Protein AF-A0A7S2W0Q1-F1 (afdb_monomer_lite)

Secondary structure (DSSP, 8-state):
-PPPPEEEEE-TT--S-EEEEEEE---TTS-TT-----EEEEEEE-TT-GGGGGEEEESSEEEE-TT-EEEEEEEE--------SS----EEEEEEEEEEEEES---TTS---PEEEEEEEEE-

Radius of gyration: 17.8 Å; chains: 1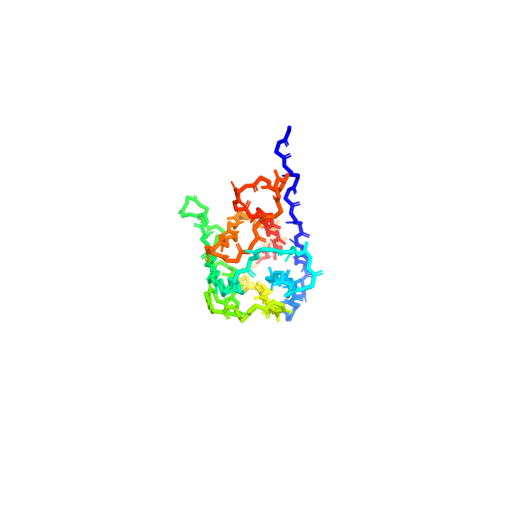; bounding box: 40×26×60 Å

Foldseek 3Di:
DDDDAAEDEAEPPRQPDKDKDKAFFAAPPPDPDDDQKKKKKAKAWDPVFPLSVQKDWVPRIDIHGHGDIDIIIMGGHADDDDDDPDDDDKDKRKTKMWMAIGMGDDPPPRPRGTRIYIYIYIHD

Structure (mmCIF, N/CA/C/O backbone):
data_AF-A0A7S2W0Q1-F1
#
_entry.id   AF-A0A7S2W0Q1-F1
#
loop_
_atom_site.group_PDB
_atom_site.id
_atom_site.type_symbol
_atom_site.label_atom_id
_atom_site.label_alt_id
_atom_site.label_comp_id
_atom_site.label_asym_id
_atom_site.label_entity_id
_atom_site.label_seq_id
_atom_site.pdbx_PDB_ins_code
_atom_site.Cartn_x
_atom_site.Cartn_y
_atom_site.Cartn_z
_atom_site.occupancy
_atom_site.B_iso_or_equiv
_atom_site.auth_seq_id
_atom_site.auth_comp_id
_atom_site.auth_asym_id
_atom_site.auth_atom_id
_atom_site.pdbx_PDB_model_num
ATOM 1 N N . GLN A 1 1 ? -9.129 9.967 -17.686 1.00 49.25 1 GLN A N 1
ATOM 2 C CA . GLN A 1 1 ? -9.682 9.567 -16.371 1.00 49.25 1 GLN A CA 1
ATOM 3 C C . GLN A 1 1 ? -8.553 8.946 -15.561 1.00 49.25 1 GLN A C 1
ATOM 5 O O . GLN A 1 1 ? -7.764 8.230 -16.172 1.00 49.25 1 GLN A O 1
ATOM 10 N N . PRO A 1 2 ? -8.420 9.224 -14.252 1.00 59.00 2 PRO A N 1
ATOM 11 C CA . PRO A 1 2 ? -7.449 8.515 -13.422 1.00 59.00 2 PRO A CA 1
ATOM 12 C C . PRO A 1 2 ? -7.803 7.022 -13.375 1.00 59.00 2 PRO A C 1
ATOM 14 O O . PRO A 1 2 ? -8.981 6.661 -13.358 1.00 59.00 2 PRO A O 1
ATOM 17 N N . ARG A 1 3 ? -6.785 6.156 -13.393 1.00 68.00 3 ARG A N 1
ATOM 18 C CA . ARG A 1 3 ? -6.966 4.705 -13.265 1.00 68.00 3 ARG A CA 1
ATOM 19 C C . ARG A 1 3 ? -7.590 4.397 -11.890 1.00 68.00 3 ARG A C 1
ATOM 21 O O . ARG A 1 3 ? -7.158 5.001 -10.907 1.00 68.00 3 ARG A O 1
ATOM 28 N N . PRO A 1 4 ? -8.583 3.492 -11.792 1.00 80.25 4 PRO A N 1
ATOM 29 C CA . PRO A 1 4 ? -9.111 3.075 -10.496 1.00 80.25 4 PRO A CA 1
ATOM 30 C C . PRO A 1 4 ? -8.004 2.424 -9.645 1.00 80.25 4 PRO A C 1
ATOM 32 O O . PRO A 1 4 ? -7.111 1.784 -10.210 1.00 80.25 4 PRO A O 1
ATOM 35 N N . PRO A 1 5 ? -8.038 2.580 -8.309 1.00 86.00 5 PRO A N 1
ATOM 36 C CA . PRO A 1 5 ? -7.034 1.987 -7.435 1.00 86.00 5 PRO A CA 1
ATOM 37 C C . PRO A 1 5 ? -7.129 0.458 -7.438 1.00 86.00 5 PRO A C 1
ATOM 39 O O . PRO A 1 5 ? -8.217 -0.112 -7.551 1.00 86.00 5 PRO A O 1
ATOM 42 N N . VAL A 1 6 ? -5.988 -0.207 -7.260 1.00 87.88 6 VAL A N 1
ATOM 43 C CA . VAL A 1 6 ? -5.947 -1.637 -6.926 1.00 87.88 6 VAL A CA 1
ATOM 44 C C . VAL A 1 6 ? -6.484 -1.789 -5.505 1.00 87.88 6 VAL A C 1
ATOM 46 O O . VAL A 1 6 ? -6.051 -1.066 -4.616 1.00 87.88 6 VAL A O 1
ATOM 49 N N . LYS A 1 7 ? -7.440 -2.689 -5.275 1.00 92.12 7 LYS A N 1
ATOM 50 C CA . LYS A 1 7 ? -8.069 -2.860 -3.961 1.00 92.12 7 LYS A CA 1
ATOM 51 C C . LYS A 1 7 ? -7.623 -4.162 -3.307 1.00 92.12 7 LYS A C 1
ATOM 53 O O . LYS A 1 7 ? -7.808 -5.223 -3.898 1.00 92.12 7 LYS A O 1
ATOM 58 N N . PHE A 1 8 ? -7.135 -4.073 -2.072 1.00 91.94 8 PHE A N 1
ATOM 59 C CA . PHE A 1 8 ? -6.870 -5.212 -1.196 1.00 91.94 8 PHE A CA 1
ATOM 60 C C . PHE A 1 8 ? -7.762 -5.144 0.041 1.00 91.94 8 PHE A C 1
ATOM 62 O O . PHE A 1 8 ? -7.931 -4.086 0.650 1.00 91.94 8 PHE A O 1
ATOM 69 N N . THR A 1 9 ? -8.352 -6.281 0.399 1.00 92.81 9 THR A N 1
ATOM 70 C CA . THR A 1 9 ? -9.285 -6.394 1.523 1.00 92.81 9 THR A CA 1
ATOM 71 C C . THR A 1 9 ? -8.811 -7.491 2.459 1.00 92.81 9 THR A C 1
ATOM 73 O O . THR A 1 9 ? -8.595 -8.607 2.000 1.00 92.81 9 THR A O 1
ATOM 76 N N . PHE A 1 10 ? -8.688 -7.174 3.746 1.00 90.50 10 PHE A N 1
ATOM 77 C CA . PHE A 1 10 ? -8.342 -8.075 4.843 1.00 90.50 10 PHE A CA 1
ATOM 78 C C . PHE A 1 10 ? -9.608 -8.304 5.687 1.00 90.50 10 PHE A C 1
ATOM 80 O O . PHE A 1 10 ? -10.026 -7.404 6.426 1.00 90.50 10 PHE A O 1
ATOM 87 N N . PRO A 1 11 ? -10.309 -9.438 5.494 1.00 87.56 11 PRO A N 1
ATOM 88 C CA . PRO A 1 11 ? -11.577 -9.703 6.153 1.00 87.56 11 PRO A CA 1
ATOM 89 C C . PRO A 1 11 ? -11.384 -9.986 7.646 1.00 87.56 11 PRO A C 1
ATOM 91 O O . PRO A 1 11 ? -10.281 -10.229 8.133 1.00 87.56 11 PRO A O 1
ATOM 94 N N . LYS A 1 12 ? -12.499 -9.973 8.380 1.00 84.62 12 LYS A N 1
ATOM 95 C CA . LYS A 1 12 ? -12.529 -10.316 9.804 1.00 84.62 12 LYS A CA 1
ATOM 96 C C . LYS A 1 12 ? -11.889 -11.689 10.049 1.00 84.62 12 LYS A C 1
ATOM 98 O O . LYS A 1 12 ? -12.272 -12.661 9.405 1.00 84.62 12 LYS A O 1
ATOM 103 N N . GLY A 1 13 ? -11.000 -11.760 11.039 1.00 75.00 13 GLY A N 1
ATOM 104 C CA . GLY A 1 13 ? -10.413 -13.013 11.522 1.00 75.00 13 GLY A CA 1
ATOM 105 C C . GLY A 1 13 ? -9.233 -13.538 10.703 1.00 75.00 13 GLY A C 1
ATOM 106 O O . GLY A 1 13 ? -8.705 -14.586 11.056 1.00 75.00 13 GLY A O 1
ATOM 107 N N . ASP A 1 14 ? -8.809 -12.826 9.656 1.00 75.19 14 ASP A N 1
ATOM 108 C CA . ASP A 1 14 ? -7.674 -13.222 8.818 1.00 75.19 14 ASP A CA 1
ATOM 109 C C . ASP A 1 14 ? -6.517 -12.222 8.956 1.00 75.19 14 ASP A C 1
ATOM 111 O O . ASP A 1 14 ? -6.339 -11.304 8.153 1.00 75.19 14 ASP A O 1
ATOM 115 N N . THR A 1 15 ? -5.770 -12.364 10.053 1.00 66.19 15 THR A N 1
ATOM 116 C CA . THR A 1 15 ? -4.642 -11.488 10.412 1.00 66.19 15 THR A CA 1
ATOM 117 C C . THR A 1 15 ? -3.313 -11.929 9.799 1.00 66.19 15 THR A C 1
ATOM 119 O O . THR A 1 15 ? -2.328 -11.206 9.905 1.00 66.19 15 THR A O 1
ATOM 122 N N . GLU A 1 16 ? -3.260 -13.110 9.177 1.00 74.12 16 GLU A N 1
ATOM 123 C CA . GLU A 1 16 ? -2.050 -13.638 8.530 1.00 74.12 16 GLU A CA 1
ATOM 124 C C . GLU A 1 16 ? -2.059 -13.439 7.008 1.00 74.12 16 GLU A C 1
ATOM 126 O O . GLU A 1 16 ? -1.042 -13.664 6.347 1.00 74.12 16 GLU A O 1
ATOM 131 N N . MET A 1 17 ? -3.180 -12.997 6.429 1.00 79.75 17 MET A N 1
ATOM 132 C CA . MET A 1 17 ? -3.267 -12.789 4.991 1.00 79.75 17 MET A CA 1
ATOM 133 C C . MET A 1 17 ? -2.324 -11.681 4.515 1.00 79.75 17 MET A C 1
ATOM 135 O O . MET A 1 17 ? -2.273 -10.582 5.069 1.00 79.75 17 MET A O 1
ATOM 139 N N . GLN A 1 18 ? -1.635 -11.963 3.410 1.00 86.69 18 GLN A N 1
ATOM 140 C CA . GLN A 1 18 ? -0.830 -11.001 2.669 1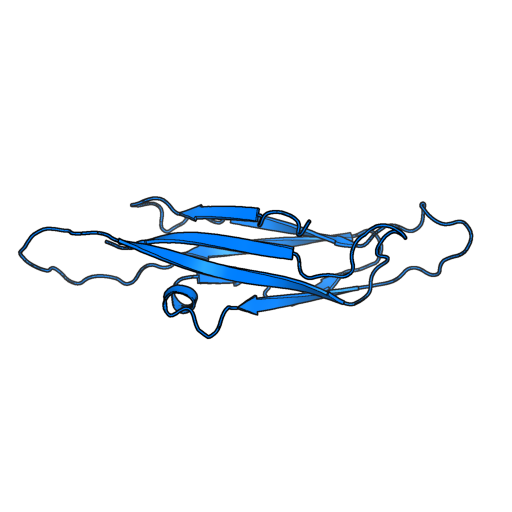.00 86.69 18 GLN A CA 1
ATOM 141 C C . GLN A 1 18 ? -1.374 -10.843 1.252 1.00 86.69 18 GLN A C 1
ATOM 143 O O . GLN A 1 18 ? -1.637 -11.828 0.561 1.00 86.69 18 GLN A O 1
ATOM 148 N N . HIS A 1 19 ? -1.498 -9.598 0.795 1.00 87.62 19 HIS A N 1
ATOM 149 C CA . HIS A 1 19 ? -1.814 -9.285 -0.600 1.00 87.62 19 HIS A CA 1
ATOM 150 C C . HIS A 1 19 ? -0.561 -8.823 -1.326 1.00 87.62 19 HIS A C 1
ATOM 152 O O . HIS A 1 19 ? 0.165 -7.967 -0.829 1.00 87.62 19 HIS A O 1
ATOM 158 N N . VAL A 1 20 ? -0.310 -9.361 -2.516 1.00 87.38 20 VAL A N 1
ATOM 159 C CA . VAL A 1 20 ? 0.918 -9.077 -3.266 1.00 87.38 20 VAL A CA 1
ATOM 160 C C . VAL A 1 20 ? 0.628 -8.154 -4.444 1.00 87.38 20 VAL A C 1
ATOM 162 O O . VAL A 1 20 ? -0.183 -8.466 -5.316 1.00 87.38 20 VAL A O 1
ATOM 165 N N . LEU A 1 21 ? 1.340 -7.028 -4.499 1.00 84.31 21 LEU A N 1
ATOM 166 C CA . LEU A 1 21 ? 1.425 -6.171 -5.674 1.00 84.31 21 LEU A CA 1
ATOM 167 C C . LEU A 1 21 ? 2.732 -6.451 -6.417 1.00 84.31 21 LEU A C 1
ATOM 169 O O . LEU A 1 21 ? 3.817 -6.255 -5.874 1.00 84.31 21 LEU A O 1
ATOM 173 N N . LYS A 1 22 ? 2.633 -6.845 -7.686 1.00 83.75 22 LYS A N 1
ATOM 174 C CA . LYS A 1 22 ?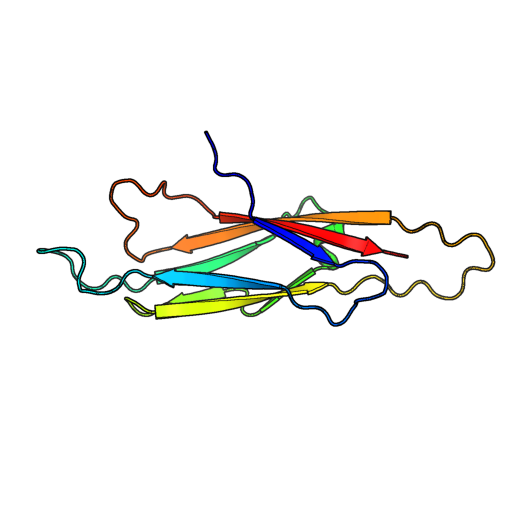 3.800 -7.041 -8.549 1.00 83.75 22 LYS A CA 1
ATOM 175 C C . LYS A 1 22 ? 4.179 -5.739 -9.252 1.00 83.75 22 LYS A C 1
ATOM 177 O O . LYS A 1 22 ? 3.398 -5.216 -10.046 1.00 83.75 22 LYS A O 1
ATOM 182 N N . ILE A 1 23 ? 5.382 -5.236 -8.987 1.00 79.38 23 ILE A N 1
ATOM 183 C CA . ILE A 1 23 ? 5.937 -4.016 -9.586 1.00 79.38 23 ILE A CA 1
ATOM 184 C C . ILE A 1 23 ? 7.009 -4.422 -10.596 1.00 79.38 23 ILE A C 1
ATOM 186 O O . ILE A 1 23 ? 7.981 -5.078 -10.232 1.00 79.38 23 ILE A O 1
ATOM 190 N N . GLY A 1 24 ? 6.839 -4.050 -11.865 1.00 70.69 24 GLY A N 1
ATOM 191 C CA . GLY A 1 24 ? 7.739 -4.438 -12.956 1.00 70.69 24 GLY A CA 1
ATOM 192 C C . GLY A 1 24 ? 8.432 -3.262 -13.640 1.00 70.69 24 GLY A C 1
ATOM 193 O O . GLY A 1 24 ? 7.869 -2.175 -13.730 1.00 70.69 24 GLY A O 1
ATOM 194 N N . SER A 1 25 ? 9.629 -3.517 -14.173 1.00 65.88 25 SER A N 1
ATOM 195 C CA . SER A 1 25 ? 10.331 -2.680 -15.154 1.00 65.88 25 SER A CA 1
ATOM 196 C C . SER A 1 25 ? 10.374 -3.390 -16.515 1.00 65.88 25 SER A C 1
ATOM 198 O O . SER A 1 25 ? 10.486 -4.615 -16.581 1.00 65.88 25 SER A O 1
ATOM 200 N N . ALA A 1 26 ? 10.276 -2.641 -17.617 1.00 58.12 26 ALA A N 1
ATOM 201 C CA . ALA A 1 26 ? 10.249 -3.195 -18.973 1.00 58.12 26 ALA A CA 1
ATOM 202 C C . ALA A 1 26 ? 11.604 -3.802 -19.400 1.00 58.12 26 ALA A C 1
ATOM 204 O O . ALA A 1 26 ? 12.668 -3.294 -19.041 1.00 58.12 26 ALA A O 1
ATOM 205 N N . ALA A 1 27 ? 11.563 -4.898 -20.170 1.00 51.19 27 ALA A N 1
ATOM 206 C CA . ALA A 1 27 ? 12.745 -5.600 -20.684 1.00 51.19 27 ALA A CA 1
ATOM 207 C C . ALA A 1 27 ? 13.230 -5.037 -22.033 1.00 51.19 27 ALA A C 1
ATOM 209 O O . ALA A 1 27 ? 12.459 -4.463 -22.797 1.00 51.19 27 ALA A O 1
ATOM 210 N N . LEU A 1 28 ? 14.509 -5.285 -22.336 1.00 50.03 28 LEU A N 1
ATOM 211 C CA . LEU A 1 28 ? 15.306 -4.817 -23.486 1.00 50.03 28 LEU A CA 1
ATOM 212 C C . LEU A 1 28 ? 14.715 -4.996 -24.903 1.00 50.03 28 LEU A C 1
ATOM 214 O O . LEU A 1 28 ? 15.284 -4.457 -25.842 1.00 50.03 28 LEU A O 1
ATOM 218 N N . GLN A 1 29 ? 13.629 -5.747 -25.104 1.00 48.00 29 GLN A N 1
ATOM 219 C CA . GLN A 1 29 ? 13.175 -6.146 -26.448 1.00 48.00 29 GLN A CA 1
ATOM 220 C C . GLN A 1 29 ? 12.081 -5.265 -27.073 1.00 48.00 29 GLN A C 1
ATOM 222 O O . GLN A 1 29 ? 11.564 -5.623 -28.126 1.00 48.00 29 GLN A O 1
ATOM 227 N N . VAL A 1 30 ? 11.714 -4.131 -26.466 1.00 52.06 30 VAL A N 1
ATOM 228 C CA . VAL A 1 30 ? 10.553 -3.340 -26.934 1.00 52.06 30 VAL A CA 1
ATOM 229 C C . VAL A 1 30 ? 10.923 -2.030 -27.648 1.00 52.06 30 VAL A C 1
ATOM 231 O O . VAL A 1 30 ? 10.029 -1.360 -28.149 1.00 52.06 30 VAL A O 1
ATOM 234 N N . ILE A 1 31 ? 12.198 -1.639 -27.772 1.00 48.62 31 ILE A N 1
ATOM 235 C CA . ILE A 1 31 ? 12.529 -0.376 -28.463 1.00 48.62 31 ILE A CA 1
ATOM 236 C C . ILE A 1 31 ? 13.857 -0.480 -29.204 1.00 48.62 31 ILE A C 1
ATOM 238 O O . ILE A 1 31 ? 14.888 -0.755 -28.596 1.00 48.62 31 ILE A O 1
ATOM 242 N N . GLU A 1 32 ? 13.821 -0.194 -30.504 1.00 49.53 32 GLU A N 1
ATOM 243 C CA . GLU A 1 32 ? 14.956 -0.176 -31.437 1.00 49.53 32 GLU A CA 1
ATOM 244 C C . GLU A 1 32 ? 16.071 0.839 -31.091 1.00 49.53 32 GLU A C 1
ATOM 246 O O . GLU A 1 32 ? 17.062 0.876 -31.809 1.00 49.53 32 GLU A O 1
ATOM 251 N N . ASP A 1 33 ? 15.976 1.619 -30.000 1.00 58.38 33 ASP A N 1
ATOM 252 C CA . ASP A 1 33 ? 16.924 2.722 -29.729 1.00 58.38 33 ASP A CA 1
ATOM 253 C C . ASP A 1 33 ? 17.241 3.028 -28.238 1.00 58.38 33 ASP A C 1
ATOM 255 O O . ASP A 1 33 ? 17.859 4.044 -27.914 1.00 58.38 33 ASP A O 1
ATOM 259 N N . GLY A 1 34 ? 16.839 2.184 -27.276 1.00 51.19 34 GLY A N 1
ATOM 260 C CA . GLY A 1 34 ? 16.881 2.537 -25.842 1.00 51.19 34 GLY A CA 1
ATOM 261 C C . GLY A 1 34 ? 17.875 1.744 -24.984 1.00 51.19 34 GLY A C 1
ATOM 262 O O . GLY A 1 34 ? 17.806 0.519 -24.912 1.00 51.19 34 GLY A O 1
ATOM 263 N N . LYS A 1 35 ? 18.757 2.430 -24.237 1.00 52.50 35 LYS A N 1
ATOM 264 C CA . LYS A 1 35 ? 19.561 1.804 -23.164 1.00 52.50 35 LYS A CA 1
ATOM 265 C C . LYS A 1 35 ? 18.637 1.223 -22.074 1.00 52.50 35 LYS A C 1
ATOM 267 O O . LYS A 1 35 ? 17.640 1.861 -21.739 1.00 52.50 35 LYS A O 1
ATOM 272 N N . PRO A 1 36 ? 18.972 0.066 -21.468 1.00 54.75 36 PRO A N 1
ATOM 273 C CA . PRO A 1 36 ? 18.176 -0.528 -20.395 1.00 54.75 36 PRO A CA 1
ATOM 274 C C . PRO A 1 36 ? 18.038 0.445 -19.219 1.00 54.75 36 PRO A C 1
ATOM 276 O O . PRO A 1 36 ? 19.034 0.837 -18.611 1.00 54.75 36 PRO A O 1
ATOM 279 N N . ALA A 1 37 ? 16.804 0.823 -18.885 1.00 61.16 37 ALA A N 1
ATOM 280 C CA . ALA A 1 37 ? 16.527 1.675 -17.738 1.00 61.16 37 ALA A CA 1
ATOM 281 C C . ALA A 1 37 ? 16.230 0.799 -16.515 1.00 61.16 37 ALA A C 1
ATOM 283 O O . ALA A 1 37 ? 15.156 0.207 -16.391 1.00 61.16 37 ALA A O 1
ATOM 284 N N . ALA A 1 38 ? 17.200 0.707 -15.606 1.00 71.19 38 ALA A N 1
ATOM 285 C CA . ALA A 1 38 ? 16.908 0.305 -14.237 1.00 71.19 38 ALA A CA 1
ATOM 286 C C . ALA A 1 38 ? 15.930 1.316 -13.612 1.00 71.19 38 ALA A C 1
ATOM 288 O O . ALA A 1 38 ? 15.934 2.498 -13.968 1.00 71.19 38 ALA A O 1
ATOM 289 N N . 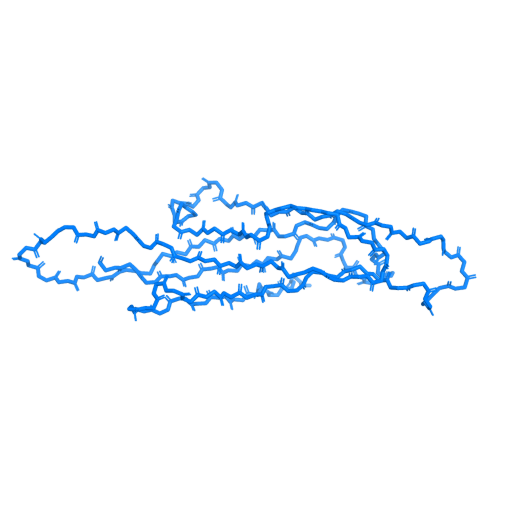GLY A 1 39 ? 15.093 0.842 -12.698 1.00 80.31 39 GLY A N 1
ATOM 290 C CA . GLY A 1 39 ? 14.152 1.673 -11.956 1.00 80.31 39 GLY A CA 1
ATOM 291 C C . GLY A 1 39 ? 14.340 1.516 -10.457 1.00 80.31 39 GLY A C 1
ATOM 292 O O . GLY A 1 39 ? 15.021 0.607 -9.983 1.00 80.31 39 GLY A O 1
ATOM 293 N N . THR A 1 40 ? 13.710 2.393 -9.698 1.00 85.12 40 THR A N 1
ATOM 294 C CA . THR A 1 40 ? 13.480 2.230 -8.269 1.00 85.12 40 THR A CA 1
ATOM 295 C C . THR A 1 40 ? 11.997 2.386 -7.993 1.00 85.12 40 THR A C 1
ATOM 297 O O . THR A 1 40 ? 11.280 3.047 -8.742 1.00 85.12 40 THR A O 1
ATOM 300 N N . PHE A 1 41 ? 11.514 1.758 -6.932 1.00 88.25 41 PHE A N 1
ATOM 301 C CA . PHE A 1 41 ? 10.149 1.949 -6.466 1.00 88.25 41 PHE A CA 1
ATOM 302 C C . PHE A 1 41 ? 10.144 2.382 -5.005 1.00 88.25 41 PHE A C 1
ATOM 304 O O . PHE A 1 41 ? 11.084 2.101 -4.256 1.00 88.25 41 PHE A O 1
ATOM 311 N N . GLU A 1 42 ? 9.083 3.079 -4.621 1.00 92.19 42 GLU A N 1
ATOM 312 C CA . GLU A 1 42 ? 8.878 3.600 -3.274 1.00 92.19 42 GLU A CA 1
ATOM 313 C C . GLU A 1 42 ? 7.385 3.597 -2.940 1.00 92.19 42 GLU A C 1
ATOM 315 O O . GLU A 1 42 ? 6.552 4.040 -3.735 1.00 92.19 42 GLU A O 1
ATOM 320 N N . ILE A 1 43 ? 7.052 3.087 -1.759 1.00 93.12 43 ILE A N 1
ATOM 321 C CA . ILE A 1 43 ? 5.699 3.034 -1.223 1.00 93.12 43 ILE A CA 1
ATOM 322 C C . ILE A 1 43 ? 5.480 4.251 -0.317 1.00 93.12 43 ILE A C 1
ATOM 324 O O . ILE A 1 43 ? 6.083 4.376 0.745 1.00 93.12 43 ILE A O 1
ATOM 328 N N . GLU A 1 44 ? 4.600 5.159 -0.734 1.00 94.31 44 GLU A N 1
ATOM 329 C CA . GLU A 1 44 ? 4.191 6.329 0.044 1.00 94.31 44 GLU A CA 1
ATOM 330 C C . GLU A 1 44 ? 2.828 6.073 0.701 1.00 94.31 44 GLU A C 1
ATOM 332 O O . GLU A 1 44 ? 1.823 5.836 0.025 1.00 94.31 44 GLU A O 1
ATOM 337 N N . TRP A 1 45 ? 2.799 6.156 2.029 1.00 93.75 45 TRP A N 1
ATOM 338 C CA . TRP A 1 45 ? 1.590 6.027 2.839 1.00 93.75 45 TRP A CA 1
ATOM 339 C C . TRP A 1 45 ? 0.845 7.356 2.962 1.00 93.75 45 TRP A C 1
ATOM 341 O O . TRP A 1 45 ? 1.467 8.411 3.111 1.00 93.75 45 TRP A O 1
ATOM 351 N N . ASP A 1 46 ? -0.486 7.297 2.964 1.00 92.44 46 ASP A N 1
ATOM 352 C CA . ASP A 1 46 ? -1.323 8.438 3.325 1.00 92.44 46 ASP A CA 1
ATOM 353 C C . ASP A 1 46 ? -1.134 8.797 4.808 1.00 92.44 46 ASP A C 1
ATOM 355 O O . ASP A 1 46 ? -1.584 8.082 5.705 1.00 92.44 46 ASP A O 1
ATOM 359 N N . LYS A 1 47 ? -0.441 9.913 5.055 1.00 89.31 47 LYS A N 1
ATOM 360 C CA . LYS A 1 47 ? -0.116 10.413 6.399 1.00 89.31 47 LYS A CA 1
ATOM 361 C C . LYS A 1 47 ? -1.334 10.955 7.139 1.00 89.31 47 LYS A C 1
ATOM 363 O O . LYS A 1 47 ? -1.297 11.034 8.364 1.00 89.31 47 LYS A O 1
ATOM 368 N N . ASP A 1 48 ? -2.387 11.310 6.409 1.00 91.56 48 ASP A N 1
ATOM 369 C CA . ASP A 1 48 ? -3.620 11.836 6.986 1.00 91.56 48 ASP A CA 1
ATOM 370 C C . ASP A 1 48 ? -4.568 10.701 7.408 1.00 91.56 48 ASP A C 1
ATOM 372 O O . ASP A 1 48 ? -5.545 10.935 8.123 1.00 91.56 48 ASP A O 1
ATOM 376 N N . SER A 1 49 ? -4.274 9.454 7.013 1.00 90.56 49 SER A N 1
ATOM 377 C CA . SER A 1 49 ? -5.062 8.286 7.396 1.00 90.56 49 SER A CA 1
ATOM 378 C C . SER A 1 49 ? -4.538 7.648 8.690 1.00 90.56 49 SER A C 1
ATOM 380 O O . SER A 1 49 ? -3.496 6.984 8.675 1.00 90.56 49 SER A O 1
ATOM 382 N N . PRO A 1 50 ? -5.284 7.717 9.811 1.00 88.62 50 PRO A N 1
ATOM 383 C CA . PRO A 1 50 ? -4.903 7.024 11.043 1.00 88.62 50 PRO A CA 1
ATOM 384 C C . PRO A 1 50 ? -4.922 5.499 10.880 1.00 88.62 50 PRO A C 1
ATOM 386 O O . PRO A 1 50 ? -4.306 4.792 11.670 1.00 88.62 50 PRO A O 1
ATOM 389 N N . ALA A 1 51 ? -5.603 4.976 9.856 1.00 89.62 51 ALA A N 1
ATOM 390 C CA . ALA A 1 51 ? -5.617 3.554 9.549 1.00 89.62 51 ALA A CA 1
ATOM 391 C C . ALA A 1 51 ? -4.289 3.057 8.962 1.00 89.62 51 ALA A C 1
ATOM 393 O O . ALA A 1 51 ? -4.034 1.858 9.019 1.00 89.62 51 ALA A O 1
ATOM 394 N N . ALA A 1 52 ? -3.438 3.944 8.424 1.00 91.88 52 ALA A N 1
ATOM 395 C CA . ALA A 1 52 ? -2.163 3.566 7.814 1.00 91.88 52 ALA A CA 1
ATOM 396 C C . ALA A 1 52 ? -1.250 2.785 8.771 1.00 91.88 52 ALA A C 1
ATOM 398 O O . ALA A 1 52 ? -0.537 1.891 8.331 1.00 91.88 52 ALA A O 1
ATOM 399 N N . GLN A 1 53 ? -1.329 3.056 10.078 1.00 91.88 53 GLN A N 1
ATOM 400 C CA . GLN A 1 53 ? -0.527 2.372 11.098 1.00 91.88 53 GLN A CA 1
ATOM 401 C C . GLN A 1 53 ? -0.802 0.862 11.211 1.00 91.88 53 GLN A C 1
ATOM 403 O O . GLN A 1 53 ? 0.029 0.134 11.742 1.00 91.88 53 GLN A O 1
ATOM 408 N N . PHE A 1 54 ? -1.959 0.392 10.732 1.00 91.81 54 PHE A N 1
ATOM 409 C CA . PHE A 1 54 ? -2.344 -1.021 10.791 1.00 91.81 54 PHE A CA 1
ATOM 410 C C . PHE A 1 54 ? -1.877 -1.814 9.577 1.00 91.81 54 PHE A C 1
ATOM 412 O O . PHE A 1 54 ? -2.113 -3.014 9.510 1.00 91.81 54 PHE A O 1
ATOM 419 N N . PHE A 1 55 ? -1.253 -1.168 8.597 1.00 93.69 55 PHE A N 1
ATOM 420 C CA . PHE A 1 55 ? -0.807 -1.825 7.382 1.00 93.69 55 PHE A CA 1
ATOM 421 C C . PHE A 1 55 ? 0.698 -1.671 7.222 1.00 93.69 55 PHE A C 1
ATOM 423 O O . PHE A 1 55 ? 1.292 -0.665 7.602 1.00 93.69 55 PHE A O 1
ATOM 430 N N . THR A 1 56 ? 1.319 -2.674 6.617 1.00 94.44 56 THR A N 1
ATOM 431 C CA . THR A 1 56 ? 2.741 -2.645 6.274 1.00 94.44 56 THR A CA 1
ATOM 432 C C . THR A 1 56 ? 2.935 -3.093 4.835 1.00 94.44 56 THR A C 1
ATOM 434 O O . THR A 1 56 ? 2.091 -3.789 4.274 1.00 94.44 56 THR A O 1
ATOM 437 N N . ALA A 1 57 ? 4.041 -2.668 4.225 1.00 94.25 57 ALA A N 1
ATOM 438 C CA . ALA A 1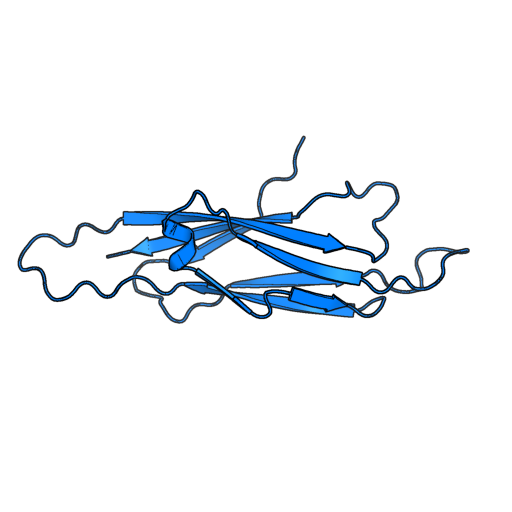 57 ? 4.464 -3.089 2.895 1.00 94.25 57 ALA A CA 1
ATOM 439 C C . ALA A 1 57 ? 5.896 -3.615 2.987 1.00 94.25 57 ALA A C 1
ATOM 441 O O . ALA A 1 57 ? 6.739 -3.010 3.650 1.00 94.25 57 ALA A O 1
ATOM 442 N N . THR A 1 58 ? 6.186 -4.752 2.365 1.00 94.50 58 THR A N 1
ATOM 443 C CA . THR A 1 58 ? 7.526 -5.345 2.372 1.00 94.50 58 THR A CA 1
ATOM 444 C C . THR A 1 58 ? 7.847 -5.959 1.010 1.00 94.50 58 THR A C 1
ATOM 446 O O . THR A 1 58 ? 7.135 -6.867 0.582 1.00 94.50 58 THR A O 1
ATOM 449 N N . PRO A 1 59 ? 8.924 -5.518 0.335 1.00 93.56 59 PRO A N 1
ATOM 450 C CA . PRO A 1 59 ? 9.714 -4.308 0.610 1.00 93.56 59 PRO A CA 1
ATOM 451 C C . PRO A 1 59 ? 8.904 -3.010 0.400 1.00 93.56 59 PRO A C 1
ATOM 453 O O . PRO A 1 59 ? 8.040 -2.946 -0.468 1.00 93.56 59 PRO A O 1
ATOM 456 N N . ASP A 1 60 ? 9.196 -1.959 1.169 1.00 92.12 60 ASP A N 1
ATOM 457 C CA . ASP A 1 60 ? 8.573 -0.626 1.043 1.00 92.12 60 ASP A CA 1
ATOM 458 C C . ASP A 1 60 ? 9.287 0.282 0.023 1.00 92.12 60 ASP A C 1
ATOM 460 O O . ASP A 1 60 ? 8.755 1.300 -0.416 1.00 92.12 60 ASP A O 1
ATOM 464 N N . LYS A 1 61 ? 10.498 -0.093 -0.382 1.00 93.44 61 LYS A N 1
ATOM 465 C CA . LYS A 1 61 ? 11.272 0.529 -1.455 1.00 93.44 61 LYS A CA 1
ATOM 466 C C . LYS A 1 61 ? 12.290 -0.455 -2.002 1.00 93.44 61 LYS A C 1
ATOM 468 O O . LYS A 1 61 ? 12.693 -1.399 -1.321 1.00 93.44 61 LYS A O 1
ATOM 473 N N . GLY A 1 62 ? 12.783 -0.199 -3.202 1.00 90.56 62 GLY A N 1
ATOM 474 C CA . GLY A 1 62 ? 13.853 -1.015 -3.753 1.00 90.56 62 GLY A CA 1
ATOM 475 C C . GLY A 1 62 ? 14.222 -0.659 -5.176 1.00 90.56 62 GLY A C 1
ATOM 476 O O . GLY A 1 62 ? 13.689 0.277 -5.772 1.00 90.56 62 GLY A O 1
ATOM 477 N N . ASN A 1 63 ? 15.154 -1.438 -5.712 1.00 86.81 63 ASN A N 1
ATOM 478 C CA . ASN A 1 63 ? 15.677 -1.263 -7.057 1.00 86.81 63 ASN A CA 1
ATOM 479 C C . ASN A 1 63 ? 15.144 -2.383 -7.952 1.00 86.81 63 ASN A C 1
ATOM 481 O O . ASN A 1 63 ? 15.047 -3.534 -7.535 1.00 86.81 63 ASN A O 1
ATOM 485 N N . LEU A 1 64 ? 14.843 -2.042 -9.198 1.00 82.94 64 LEU A N 1
ATOM 486 C CA . LEU A 1 64 ? 14.391 -2.952 -10.238 1.00 82.94 64 LEU A CA 1
ATOM 487 C C . LEU A 1 64 ? 15.426 -2.962 -11.355 1.00 82.94 64 LEU A C 1
ATOM 489 O O . LEU A 1 64 ? 15.699 -1.936 -11.985 1.00 82.94 64 LEU A O 1
ATOM 493 N N . ALA A 1 65 ? 15.992 -4.136 -11.622 1.00 81.19 65 ALA A N 1
ATOM 494 C CA . ALA A 1 65 ? 16.782 -4.330 -12.826 1.00 81.19 65 ALA A CA 1
ATOM 495 C C . ALA A 1 65 ? 15.868 -4.244 -14.060 1.00 81.19 65 ALA A C 1
ATOM 497 O O . ALA A 1 65 ? 14.672 -4.550 -13.992 1.00 81.19 65 ALA A O 1
ATOM 498 N N . ALA A 1 66 ? 16.425 -3.829 -15.197 1.00 77.06 66 ALA A N 1
ATOM 499 C CA . ALA A 1 66 ? 15.671 -3.761 -16.445 1.00 77.06 66 ALA A CA 1
ATOM 500 C C . ALA A 1 66 ? 15.055 -5.133 -16.776 1.00 77.06 66 ALA A C 1
ATOM 502 O O . ALA A 1 66 ? 15.731 -6.158 -16.701 1.00 77.06 66 ALA A O 1
ATOM 503 N N . GLY A 1 67 ? 13.768 -5.152 -17.122 1.00 73.75 67 GLY A N 1
ATOM 504 C CA . GLY A 1 67 ? 13.031 -6.378 -17.435 1.00 73.75 67 GLY A CA 1
ATOM 505 C C . GLY A 1 67 ? 12.653 -7.256 -16.248 1.00 73.75 67 GLY A C 1
ATOM 506 O O . GLY A 1 67 ? 12.141 -8.353 -16.461 1.00 73.75 67 GLY A O 1
ATOM 507 N N . THR A 1 68 ? 12.901 -6.809 -15.017 1.00 80.31 68 THR A N 1
ATOM 508 C CA . THR A 1 68 ? 12.564 -7.573 -13.812 1.00 80.31 68 THR A CA 1
ATOM 509 C C . THR A 1 68 ? 11.341 -7.010 -13.112 1.00 80.31 68 THR A C 1
ATOM 511 O O . THR A 1 68 ? 10.971 -5.847 -13.287 1.00 80.31 68 THR A O 1
ATOM 514 N N . ALA A 1 69 ? 10.710 -7.856 -12.306 1.00 82.06 69 ALA A N 1
ATOM 515 C CA . ALA A 1 69 ? 9.647 -7.460 -11.407 1.00 82.06 69 ALA A CA 1
ATOM 516 C C . ALA A 1 69 ? 9.976 -7.911 -9.989 1.00 82.06 69 ALA A C 1
ATOM 518 O O . ALA A 1 69 ? 10.621 -8.942 -9.800 1.00 82.06 69 ALA A O 1
ATOM 519 N N . THR A 1 70 ? 9.500 -7.143 -9.020 1.00 84.75 70 THR A N 1
ATOM 520 C CA . THR A 1 70 ? 9.528 -7.494 -7.606 1.00 84.75 70 THR A CA 1
ATOM 521 C C . THR A 1 70 ? 8.112 -7.556 -7.071 1.00 84.75 70 THR A C 1
ATOM 523 O O . THR A 1 70 ? 7.226 -6.823 -7.516 1.00 84.75 70 THR A O 1
ATOM 526 N N . ASP A 1 71 ? 7.926 -8.410 -6.081 1.00 88.50 71 ASP A N 1
ATOM 527 C CA . ASP A 1 71 ? 6.684 -8.518 -5.341 1.00 88.50 71 ASP A CA 1
ATOM 528 C C . ASP A 1 71 ? 6.771 -7.620 -4.101 1.00 88.50 71 ASP A C 1
ATOM 530 O O . ASP A 1 71 ? 7.783 -7.629 -3.402 1.00 88.50 71 ASP A O 1
ATOM 534 N N . VAL A 1 72 ? 5.728 -6.827 -3.855 1.00 90.06 72 VAL A N 1
ATOM 535 C CA . VAL A 1 72 ? 5.523 -6.057 -2.623 1.00 90.06 72 VAL A CA 1
ATOM 536 C C . VAL A 1 72 ? 4.338 -6.659 -1.888 1.00 90.06 72 VAL A C 1
ATOM 538 O O . VAL A 1 72 ? 3.209 -6.616 -2.381 1.00 90.06 72 VAL A O 1
ATOM 541 N N . ALA A 1 73 ? 4.596 -7.230 -0.717 1.00 93.06 73 ALA A N 1
ATOM 542 C CA . ALA A 1 73 ? 3.578 -7.818 0.138 1.00 93.06 73 ALA A CA 1
ATOM 543 C C . ALA A 1 73 ? 2.997 -6.758 1.077 1.00 93.06 73 ALA A C 1
ATOM 545 O O . ALA A 1 73 ? 3.733 -6.117 1.826 1.00 93.06 73 ALA A O 1
ATOM 546 N N . PHE A 1 74 ? 1.678 -6.599 1.052 1.00 93.31 74 PHE A N 1
ATOM 547 C CA . PHE A 1 74 ? 0.916 -5.798 1.998 1.00 93.31 74 PHE A CA 1
ATOM 548 C C . PHE A 1 74 ? 0.335 -6.696 3.083 1.00 93.31 74 PHE A C 1
ATOM 550 O O . PHE A 1 74 ? -0.345 -7.674 2.769 1.00 93.31 74 PHE A O 1
ATOM 557 N N . SER A 1 75 ? 0.575 -6.341 4.342 1.00 93.25 75 SER A N 1
ATOM 558 C CA . SER A 1 75 ? 0.040 -7.048 5.512 1.00 93.25 75 SER A CA 1
ATOM 559 C C . SER A 1 75 ? -0.847 -6.123 6.338 1.00 93.25 75 SER A C 1
ATOM 561 O O .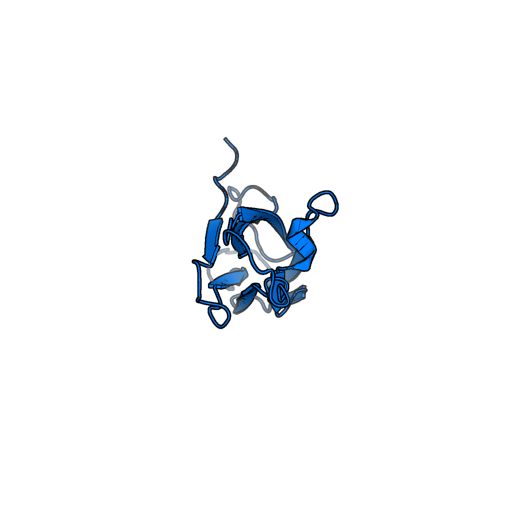 SER A 1 75 ? -0.711 -4.899 6.259 1.00 93.25 75 SER A O 1
ATOM 563 N N . PHE A 1 76 ? -1.739 -6.709 7.134 1.00 93.19 76 PHE A N 1
ATOM 564 C CA . PHE A 1 76 ? -2.639 -5.995 8.033 1.00 93.19 76 PHE A CA 1
ATOM 565 C C . PHE A 1 76 ? -2.507 -6.531 9.461 1.00 93.19 76 PHE A C 1
ATOM 567 O O . PHE A 1 76 ? -2.722 -7.713 9.708 1.00 93.19 76 PHE A O 1
ATOM 574 N N . SER A 1 77 ? -2.188 -5.638 10.391 1.00 90.38 77 SER A N 1
ATOM 575 C CA . SER A 1 77 ? -2.055 -5.902 11.820 1.00 90.38 77 SER A CA 1
ATOM 576 C C . SER A 1 77 ? -3.083 -5.051 12.572 1.00 90.38 77 SER A C 1
ATOM 578 O O . SER A 1 77 ? -2.791 -3.894 12.900 1.00 90.38 77 SER A O 1
ATOM 580 N N . PRO A 1 78 ? -4.303 -5.566 12.813 1.00 86.44 78 PRO A N 1
ATOM 581 C CA . PRO A 1 78 ? -5.299 -4.842 13.591 1.00 86.44 78 PRO A CA 1
ATOM 582 C C . PRO A 1 78 ? -4.822 -4.655 15.042 1.00 86.44 78 PRO A C 1
ATOM 584 O O . PRO A 1 78 ? -4.020 -5.452 15.537 1.00 86.44 78 PRO A O 1
ATOM 587 N N . PRO A 1 79 ? -5.309 -3.623 15.752 1.00 83.38 79 PRO A N 1
ATOM 588 C CA . PRO A 1 79 ? -5.040 -3.486 17.175 1.00 83.38 79 PRO A CA 1
ATOM 589 C C . PRO A 1 79 ? -5.650 -4.670 17.938 1.00 83.38 79 PRO A C 1
ATOM 591 O O . PRO A 1 79 ? -6.751 -5.120 17.627 1.00 83.38 79 PRO A O 1
ATOM 594 N N . THR A 1 80 ? -4.949 -5.160 18.958 1.00 73.56 80 THR A N 1
ATOM 595 C CA . THR A 1 80 ? -5.500 -6.134 19.904 1.00 73.56 80 THR A CA 1
ATOM 596 C C . THR A 1 80 ? -6.407 -5.403 20.885 1.00 73.56 80 THR A C 1
ATOM 598 O O . THR A 1 80 ? -5.920 -4.638 21.719 1.00 73.56 80 THR A O 1
ATOM 601 N N . VAL A 1 81 ? -7.720 -5.602 20.783 1.00 66.06 81 VAL A N 1
ATOM 602 C CA . VAL A 1 81 ? -8.665 -5.094 21.783 1.00 66.06 81 VAL A CA 1
ATOM 603 C C . VAL A 1 81 ? -8.653 -6.054 22.971 1.00 66.06 81 VAL A C 1
ATOM 605 O O . VAL A 1 81 ? -9.076 -7.200 22.852 1.00 66.06 81 VAL A O 1
ATOM 608 N N . GLU A 1 82 ? -8.110 -5.608 24.106 1.00 59.25 82 GLU A N 1
ATOM 609 C CA . GLU A 1 82 ? -8.185 -6.363 25.361 1.00 59.25 82 GLU A CA 1
ATOM 610 C C . GLU A 1 82 ? -9.640 -6.406 25.857 1.00 59.25 82 GLU A C 1
ATOM 612 O O . GLU A 1 82 ? -10.355 -5.405 25.783 1.00 59.25 82 GLU A O 1
ATOM 617 N N . ASP A 1 83 ? -10.061 -7.587 26.324 1.00 52.16 83 ASP A N 1
ATOM 618 C CA . ASP A 1 83 ? -11.419 -7.990 26.719 1.00 52.16 83 ASP A CA 1
ATOM 619 C C . ASP A 1 83 ? -12.327 -6.843 27.203 1.00 52.16 83 ASP A C 1
ATOM 621 O O . ASP A 1 83 ? -12.359 -6.481 28.384 1.00 52.16 83 ASP A O 1
ATOM 625 N N . SER A 1 84 ? -13.145 -6.303 26.296 1.00 49.56 84 SER A N 1
ATOM 626 C CA . SER A 1 84 ? -14.232 -5.395 26.661 1.00 49.56 84 SER A CA 1
ATOM 627 C C . SER A 1 84 ? -15.530 -6.195 26.819 1.00 49.56 84 SER A C 1
ATOM 629 O O . SER A 1 84 ? -16.018 -6.847 25.900 1.00 49.56 84 SER A O 1
ATOM 631 N N . CYS A 1 85 ? -16.095 -6.183 28.030 1.00 51.72 85 CYS A N 1
ATOM 632 C CA . CYS A 1 85 ? -17.293 -6.945 28.411 1.00 51.72 85 CYS A CA 1
ATOM 633 C C . CYS A 1 85 ? -18.608 -6.360 27.842 1.00 51.72 85 CYS A C 1
ATOM 635 O O . CYS A 1 85 ? -19.582 -6.182 28.575 1.00 51.72 85 CYS A O 1
ATOM 637 N N . GLY A 1 86 ? -18.673 -6.054 26.545 1.00 53.22 86 GLY A N 1
ATOM 638 C CA . GLY A 1 86 ? -19.897 -5.564 25.911 1.00 53.22 86 GLY A CA 1
ATOM 639 C C . GLY A 1 86 ? -19.749 -5.293 24.416 1.00 53.22 86 GLY A C 1
ATOM 640 O O . GLY A 1 86 ? -18.850 -4.573 24.016 1.00 53.22 86 GLY A O 1
ATOM 641 N N . LEU A 1 87 ? -20.671 -5.865 23.630 1.00 55.59 87 LEU A N 1
ATOM 642 C CA . LEU A 1 87 ? -20.929 -5.662 22.195 1.00 55.59 87 LEU A CA 1
ATOM 643 C C . LEU A 1 87 ? -19.681 -5.406 21.314 1.00 55.59 87 LEU A C 1
ATOM 645 O O . LEU A 1 87 ? -19.263 -4.268 21.128 1.00 55.59 87 LEU A O 1
ATOM 649 N N . GLU A 1 88 ? -19.156 -6.463 20.689 1.00 59.53 88 GLU A N 1
ATOM 650 C CA . GLU A 1 88 ? -18.073 -6.380 19.696 1.00 59.53 88 GLU A CA 1
ATOM 651 C C . GLU A 1 88 ? -18.531 -5.642 18.420 1.00 59.53 88 GLU A C 1
ATOM 653 O O . GLU A 1 88 ? -19.000 -6.248 17.450 1.00 59.53 88 GLU A O 1
ATOM 658 N N . VAL A 1 89 ? -18.431 -4.313 18.410 1.00 70.81 89 VAL A N 1
ATOM 659 C CA . VAL A 1 89 ? -18.699 -3.495 17.222 1.00 70.81 89 VAL A CA 1
ATOM 660 C C . VAL A 1 89 ? -17.394 -3.291 16.460 1.00 70.81 89 VAL A C 1
ATOM 662 O O . VAL A 1 89 ? -16.621 -2.389 16.766 1.00 70.81 89 VAL A O 1
ATOM 665 N N . GLY A 1 90 ? -17.167 -4.116 15.438 1.00 78.00 90 GLY A N 1
ATOM 666 C CA . GLY A 1 90 ? -16.031 -3.934 14.537 1.00 78.00 90 GLY A CA 1
ATOM 667 C C . GLY A 1 90 ? -16.246 -2.822 13.503 1.00 78.00 90 GLY A C 1
ATOM 668 O O . GLY A 1 90 ? -17.376 -2.486 13.139 1.00 78.00 90 GLY A O 1
ATOM 669 N N . GLN A 1 91 ? -15.147 -2.264 12.999 1.00 87.25 91 GLN A N 1
ATOM 670 C CA . GLN A 1 91 ? -15.117 -1.190 12.006 1.00 87.25 91 GLN A CA 1
ATOM 671 C C . GLN A 1 91 ? -14.117 -1.477 10.879 1.00 87.25 91 GLN A C 1
ATOM 673 O O . GLN A 1 91 ? -13.090 -2.120 11.078 1.00 87.25 91 GLN A O 1
ATOM 678 N N . TRP A 1 92 ? -14.393 -0.963 9.679 1.00 89.94 92 TRP A N 1
ATOM 679 C CA . TRP A 1 92 ? -13.458 -1.052 8.555 1.00 89.94 92 TRP A CA 1
ATOM 680 C C . TRP A 1 92 ? -12.440 0.089 8.606 1.00 89.94 92 TRP A C 1
ATOM 682 O O . TRP A 1 92 ? -12.802 1.252 8.430 1.00 89.94 92 TRP A O 1
ATOM 692 N N . ALA A 1 93 ? -11.165 -0.250 8.768 1.00 90.31 93 ALA A N 1
ATOM 693 C CA . ALA A 1 93 ? -10.048 0.668 8.602 1.00 90.31 93 ALA A CA 1
ATOM 694 C C . ALA A 1 93 ? -9.641 0.729 7.128 1.00 90.31 93 ALA A C 1
ATOM 696 O O . ALA A 1 93 ? -9.497 -0.306 6.477 1.00 90.31 93 ALA A O 1
ATOM 697 N N . ARG A 1 94 ? -9.476 1.940 6.584 1.00 94.44 94 ARG A N 1
ATOM 698 C CA . ARG A 1 94 ? -9.158 2.150 5.166 1.00 94.44 94 ARG A CA 1
ATOM 699 C C . ARG A 1 94 ? -8.034 3.158 4.999 1.00 94.44 94 ARG A C 1
ATOM 701 O O . ARG A 1 94 ? -8.069 4.224 5.610 1.00 94.44 94 ARG A O 1
ATOM 708 N N . THR A 1 95 ? -7.071 2.853 4.139 1.00 95.00 95 THR A N 1
ATOM 709 C CA . THR A 1 95 ? -6.003 3.788 3.772 1.00 95.00 95 THR A CA 1
ATOM 710 C C . THR A 1 95 ? -5.652 3.671 2.294 1.00 95.00 95 THR A C 1
ATOM 712 O O . THR A 1 95 ? -5.846 2.621 1.677 1.00 95.00 95 THR A O 1
ATOM 715 N N . MET A 1 96 ? -5.158 4.765 1.720 1.00 93.75 96 MET A N 1
ATOM 716 C CA . MET A 1 96 ? -4.631 4.794 0.364 1.00 93.75 96 MET A CA 1
ATOM 717 C C . MET A 1 96 ? -3.106 4.777 0.413 1.00 93.75 96 MET A C 1
ATOM 719 O O . MET A 1 96 ? -2.482 5.486 1.198 1.00 93.75 96 MET A O 1
ATOM 723 N N . VAL A 1 97 ? -2.504 4.000 -0.473 1.00 92.88 97 VAL A N 1
ATOM 724 C CA . VAL A 1 97 ? -1.057 3.927 -0.644 1.00 92.88 97 VAL A CA 1
ATOM 725 C C . VAL A 1 97 ? -0.708 4.255 -2.085 1.00 92.88 97 VAL A C 1
ATOM 727 O O . VAL A 1 97 ? -1.405 3.849 -3.017 1.00 92.88 97 VAL A O 1
ATOM 730 N N . ARG A 1 98 ? 0.376 5.003 -2.281 1.00 91.62 98 ARG A N 1
ATOM 731 C CA . ARG A 1 98 ? 0.901 5.353 -3.599 1.00 91.62 98 ARG A CA 1
ATOM 732 C C . ARG A 1 98 ? 2.191 4.588 -3.843 1.00 91.62 98 ARG A C 1
ATOM 734 O O . ARG A 1 98 ? 3.177 4.775 -3.142 1.00 91.62 98 ARG A O 1
ATOM 741 N N . CYS A 1 99 ? 2.187 3.737 -4.856 1.00 88.06 99 CYS A N 1
ATOM 742 C CA . CYS A 1 99 ? 3.384 3.078 -5.351 1.00 88.06 99 CYS A CA 1
ATOM 743 C C . CYS A 1 99 ? 4.009 3.946 -6.445 1.00 88.06 99 CYS A C 1
ATOM 745 O O . CYS A 1 99 ? 3.495 4.015 -7.565 1.00 88.06 99 CYS A O 1
ATOM 747 N N . HIS A 1 100 ? 5.118 4.602 -6.119 1.00 86.75 100 HIS A N 1
ATOM 748 C CA . HIS A 1 100 ? 5.912 5.387 -7.057 1.00 86.75 100 HIS A CA 1
ATOM 749 C C . HIS A 1 100 ? 6.910 4.488 -7.765 1.00 86.75 100 HIS A C 1
ATOM 751 O O . HIS A 1 100 ? 7.643 3.751 -7.114 1.00 86.75 100 HIS A O 1
ATOM 757 N N . LEU A 1 101 ? 6.972 4.591 -9.089 1.00 80.69 101 LEU A N 1
ATOM 758 C CA . LEU A 1 101 ? 8.030 4.001 -9.898 1.00 80.69 101 LEU A CA 1
ATOM 759 C C . LEU A 1 101 ? 8.871 5.149 -10.464 1.00 80.69 101 LEU A C 1
ATOM 761 O O . LEU A 1 101 ? 8.355 6.002 -11.184 1.00 80.69 101 LEU A O 1
ATOM 765 N N . LYS A 1 102 ? 10.147 5.207 -10.085 1.00 77.50 102 LYS A N 1
ATOM 766 C CA . LYS A 1 102 ? 11.114 6.224 -10.506 1.00 77.50 102 LYS A CA 1
ATOM 767 C C . LYS A 1 102 ? 12.143 5.567 -11.421 1.00 77.50 102 LYS A C 1
ATOM 769 O O . LYS A 1 102 ? 12.903 4.706 -10.990 1.00 77.50 102 LYS A O 1
ATOM 774 N N . GLY A 1 103 ? 12.199 5.985 -12.681 1.00 64.56 103 GLY A N 1
ATOM 775 C CA . GLY A 1 103 ? 13.021 5.295 -13.679 1.00 64.56 103 GLY A CA 1
ATOM 776 C C . GLY A 1 103 ? 12.444 3.929 -14.073 1.00 64.56 103 GLY A C 1
ATOM 777 O O . GLY A 1 103 ? 11.464 3.453 -13.504 1.00 64.56 103 GLY A O 1
ATOM 778 N N . GLY A 1 104 ? 13.043 3.303 -15.082 1.00 59.66 104 GLY A N 1
ATOM 779 C CA . GLY A 1 104 ? 12.366 2.274 -15.872 1.00 59.66 104 GLY A CA 1
ATOM 780 C C . GLY A 1 104 ? 11.518 2.907 -16.977 1.00 59.66 104 GLY A C 1
ATOM 781 O O . GLY A 1 104 ? 11.017 4.020 -16.844 1.00 59.66 104 GLY A O 1
ATOM 782 N N . PHE A 1 105 ? 11.427 2.233 -18.121 1.00 54.16 105 PHE A N 1
ATOM 783 C CA . PHE A 1 105 ? 10.708 2.764 -19.275 1.00 54.16 105 PHE A CA 1
ATOM 784 C C . PHE A 1 105 ? 9.196 2.737 -19.012 1.00 54.16 105 PHE A C 1
ATOM 786 O O . PHE A 1 105 ? 8.593 1.664 -18.940 1.00 54.16 105 PHE A O 1
ATOM 793 N N . ALA A 1 106 ? 8.585 3.912 -18.878 1.00 50.50 106 ALA A N 1
ATOM 794 C CA . ALA A 1 106 ? 7.155 4.078 -19.080 1.00 50.50 106 ALA A CA 1
ATOM 795 C C . ALA A 1 106 ? 6.918 4.103 -20.597 1.00 50.50 106 ALA A C 1
ATOM 797 O O . ALA A 1 106 ? 7.546 4.882 -21.305 1.00 50.50 106 ALA A O 1
ATOM 798 N N . HIS A 1 107 ? 6.058 3.219 -21.113 1.00 47.12 107 HIS A N 1
ATOM 799 C CA . HIS A 1 107 ? 5.643 3.259 -22.521 1.00 47.12 107 HIS A CA 1
ATOM 800 C C . HIS A 1 107 ? 5.180 4.680 -22.887 1.00 47.12 107 HIS A C 1
ATOM 802 O O . HIS A 1 107 ? 4.580 5.329 -22.040 1.00 47.12 107 HIS A O 1
ATOM 808 N N . ASP A 1 108 ? 5.344 5.126 -24.138 1.00 47.12 108 ASP A N 1
ATOM 809 C CA . ASP A 1 108 ? 4.938 6.464 -24.644 1.00 47.12 108 ASP A CA 1
ATOM 810 C C . ASP A 1 108 ? 3.470 6.877 -24.352 1.00 47.12 108 ASP A C 1
ATOM 812 O O . ASP A 1 108 ? 3.053 8.011 -24.585 1.00 47.12 108 ASP A O 1
ATOM 816 N N . HIS A 1 109 ? 2.649 5.949 -23.849 1.00 47.81 109 HIS A N 1
ATOM 817 C CA . HIS A 1 109 ? 1.246 6.150 -23.474 1.00 47.81 109 HIS A CA 1
ATOM 818 C C . HIS A 1 109 ? 0.937 5.792 -22.009 1.00 47.81 109 HIS A C 1
ATOM 820 O O . HIS A 1 109 ? -0.208 5.908 -21.568 1.00 47.81 109 HIS A O 1
ATOM 826 N N . ALA A 1 110 ? 1.928 5.329 -21.246 1.00 52.41 110 ALA A N 1
ATOM 827 C CA . ALA A 1 110 ? 1.795 5.087 -19.822 1.00 52.41 110 ALA A CA 1
ATOM 828 C C . ALA A 1 110 ? 1.887 6.435 -19.106 1.00 52.41 110 ALA A C 1
ATOM 830 O O . ALA A 1 110 ? 2.905 7.116 -19.154 1.00 52.41 110 ALA A O 1
ATOM 831 N N . THR A 1 111 ? 0.794 6.837 -18.464 1.00 52.75 111 THR A N 1
ATOM 832 C CA . THR A 1 111 ? 0.770 8.047 -17.646 1.00 52.75 111 THR A CA 1
ATOM 833 C C . THR A 1 111 ? 1.787 7.872 -16.520 1.00 52.75 111 THR A C 1
ATOM 835 O O . THR A 1 111 ? 1.607 6.996 -15.673 1.00 52.75 111 THR A O 1
ATOM 838 N N . GLU A 1 112 ? 2.859 8.666 -16.531 1.00 57.50 112 GLU A N 1
ATOM 839 C CA . GLU A 1 112 ? 3.796 8.764 -15.413 1.00 57.50 112 GLU A CA 1
ATOM 840 C C . GLU A 1 112 ? 3.005 9.205 -14.180 1.00 57.50 112 GLU A C 1
ATOM 842 O O . GLU A 1 112 ? 2.552 10.344 -14.066 1.00 57.50 112 GLU A O 1
ATOM 847 N N . GLY A 1 113 ? 2.734 8.264 -13.286 1.00 68.00 113 GLY A N 1
ATOM 848 C CA . GLY A 1 113 ? 1.915 8.517 -12.119 1.00 68.00 113 GLY A CA 1
ATOM 849 C C . GLY A 1 113 ? 1.958 7.336 -11.164 1.00 68.00 113 GLY A C 1
ATOM 850 O O . GLY A 1 113 ? 2.115 6.192 -11.602 1.00 68.00 113 GLY A O 1
ATOM 851 N N . PRO A 1 114 ? 1.838 7.592 -9.855 1.00 78.12 114 PRO A N 1
ATOM 852 C CA . PRO A 1 114 ? 1.835 6.525 -8.876 1.00 78.12 114 PRO A CA 1
ATOM 853 C C . PRO A 1 114 ? 0.645 5.592 -9.097 1.00 78.12 114 PRO A C 1
ATOM 855 O O . PRO A 1 114 ? -0.472 6.024 -9.394 1.00 78.12 114 PRO A O 1
ATOM 858 N N . ILE A 1 115 ? 0.871 4.297 -8.895 1.00 84.88 115 ILE A N 1
ATOM 859 C CA . ILE A 1 115 ? -0.223 3.333 -8.804 1.00 84.88 115 ILE A CA 1
ATOM 860 C C . ILE A 1 115 ? -0.845 3.488 -7.420 1.00 84.88 115 ILE A C 1
ATOM 862 O O . ILE A 1 115 ? -0.157 3.385 -6.406 1.00 84.88 115 ILE A O 1
ATOM 866 N N . HIS A 1 116 ? -2.148 3.738 -7.376 1.00 88.94 116 HIS A N 1
ATOM 867 C CA . HIS A 1 116 ? -2.889 3.831 -6.124 1.00 88.94 116 HIS A CA 1
ATOM 868 C C . HIS A 1 116 ? -3.366 2.446 -5.678 1.00 88.94 116 HIS A C 1
ATOM 870 O O . HIS A 1 116 ? -3.954 1.705 -6.471 1.00 88.94 116 HIS A O 1
ATOM 876 N N . VAL A 1 117 ? -3.139 2.121 -4.408 1.00 90.38 117 VAL A N 1
ATOM 877 C CA . VAL A 1 117 ? -3.589 0.891 -3.752 1.00 90.38 117 VAL A CA 1
ATOM 878 C C . VAL A 1 117 ? -4.486 1.268 -2.576 1.00 90.38 117 VAL A C 1
ATOM 880 O O . VAL A 1 117 ? -4.045 1.943 -1.649 1.00 90.38 117 VAL A O 1
ATOM 883 N N . LEU A 1 118 ? -5.747 0.845 -2.612 1.00 93.88 118 LEU A N 1
ATOM 884 C CA . LEU A 1 118 ? -6.686 0.969 -1.503 1.00 93.88 118 LEU A CA 1
ATOM 885 C C . LEU A 1 118 ? -6.580 -0.279 -0.626 1.00 93.88 118 LEU A C 1
ATOM 887 O O . LEU A 1 118 ? -6.873 -1.383 -1.087 1.00 93.88 118 LEU A O 1
ATOM 891 N N . LEU A 1 119 ? -6.212 -0.088 0.635 1.00 93.56 119 LEU A N 1
ATOM 892 C CA . LEU A 1 119 ? -6.162 -1.140 1.643 1.00 93.56 119 LEU A CA 1
ATOM 893 C C . LEU A 1 119 ? -7.371 -0.997 2.566 1.00 93.56 119 LEU A C 1
ATOM 895 O O . LEU A 1 119 ? -7.627 0.090 3.087 1.00 93.56 119 LEU A O 1
ATOM 899 N N . GLU A 1 120 ? -8.114 -2.081 2.769 1.00 94.19 120 GLU A N 1
ATOM 900 C CA . GLU A 1 120 ? -9.235 -2.133 3.709 1.00 94.19 120 GLU A CA 1
ATOM 901 C C . GLU A 1 120 ? -9.085 -3.333 4.641 1.00 94.19 120 GLU A C 1
ATOM 903 O O . GLU A 1 120 ? -9.014 -4.461 4.168 1.00 94.19 120 GLU A O 1
ATOM 908 N N . GLY A 1 121 ? -9.073 -3.109 5.950 1.00 90.31 121 GLY A N 1
ATOM 909 C CA . GLY A 1 121 ? -8.940 -4.157 6.960 1.00 90.31 121 GLY A CA 1
ATOM 910 C C . GLY A 1 121 ? -10.026 -4.044 8.018 1.00 90.31 121 GLY A C 1
ATOM 911 O O . GLY A 1 121 ? -10.417 -2.937 8.394 1.00 90.31 121 GLY A O 1
ATOM 912 N N . PHE A 1 122 ? -10.558 -5.176 8.468 1.00 88.50 122 PHE A N 1
ATOM 913 C CA . PHE A 1 122 ? -11.573 -5.197 9.517 1.00 88.50 122 PHE A CA 1
ATOM 914 C C . PHE A 1 122 ? -10.917 -5.184 10.902 1.00 88.50 122 PHE A C 1
ATOM 916 O O . PHE A 1 122 ? -10.157 -6.089 11.236 1.00 88.50 122 PHE A O 1
ATOM 923 N N . ILE A 1 123 ? -11.230 -4.172 11.708 1.00 85.88 123 ILE A N 1
ATOM 924 C CA . ILE A 1 123 ? -10.834 -4.072 13.116 1.00 85.88 123 ILE A CA 1
ATOM 925 C C . ILE A 1 123 ? -12.024 -4.499 13.968 1.00 85.88 123 ILE A C 1
ATOM 927 O O . ILE A 1 123 ? -13.147 -4.072 13.699 1.00 85.88 123 ILE A O 1
ATOM 931 N N . GLN A 1 124 ? -11.779 -5.327 14.978 1.00 76.56 124 GLN A N 1
ATOM 932 C CA . GLN A 1 124 ? -12.766 -5.775 15.957 1.00 76.56 124 GLN A CA 1
ATOM 933 C C . GLN A 1 124 ? -12.386 -5.262 17.336 1.00 76.56 124 GLN A C 1
ATOM 935 O O . GLN A 1 124 ? -11.166 -5.230 17.601 1.00 76.56 124 GLN A O 1
#

pLDDT: mean 77.81, std 15.76, range [47.12, 95.0]

Organism: NCBI:txid1034831

Sequence (124 aa):
QPRPPVKFTFPKGDTEMQHVLKIGSAALQVIEDGKPAAGTFEIEWDKDSPAAQFFTATPDKGNLAAGTATDVAFSFSPPTVEDSCGLEVGQWARTMVRCHLKGGFAHDHATEGPIHVLLEGFIQ